Protein AF-A0A2I7Y3R5-F1 (afdb_monomer_lite)

Secondary structure (DSSP, 8-state):
-HHHHHHHHHHHHHHHHHHHHHHHHHHHH--HHHHHHHHHHHHHH-

Structure (mmCIF, N/CA/C/O backbone):
data_AF-A0A2I7Y3R5-F1
#
_entry.id   AF-A0A2I7Y3R5-F1
#
loop_
_atom_site.group_PDB
_atom_site.id
_atom_site.type_symbol
_atom_site.label_atom_id
_atom_site.label_alt_id
_atom_site.label_comp_id
_atom_site.label_asym_id
_atom_site.label_entity_id
_atom_site.label_seq_id
_atom_site.pdbx_PDB_ins_code
_atom_site.Cartn_x
_atom_site.Cartn_y
_atom_site.Cartn_z
_atom_site.occupancy
_atom_site.B_iso_or_equiv
_atom_site.auth_seq_id
_atom_site.auth_comp_id
_atom_site.auth_asym_id
_atom_site.auth_atom_id
_atom_site.pdbx_PDB_model_num
ATOM 1 N N . MET A 1 1 ? -12.352 7.873 24.001 1.00 63.59 1 MET A N 1
ATOM 2 C CA . MET A 1 1 ? -12.244 8.585 22.700 1.00 63.59 1 MET A CA 1
ATOM 3 C C . MET A 1 1 ? -10.785 8.789 22.257 1.00 63.59 1 MET A C 1
ATOM 5 O O . MET A 1 1 ? -10.467 8.478 21.116 1.00 63.59 1 MET A O 1
ATOM 9 N N . LEU A 1 2 ? -9.877 9.189 23.159 1.00 69.81 2 LEU A N 1
ATOM 10 C CA . LEU A 1 2 ? -8.437 9.402 22.897 1.00 69.81 2 LEU A CA 1
ATOM 11 C C . LEU A 1 2 ? -7.677 8.216 22.264 1.00 69.81 2 LEU A C 1
ATOM 13 O O . LEU A 1 2 ? -6.861 8.427 21.370 1.00 69.81 2 LEU A O 1
ATOM 17 N N . GLN A 1 3 ? -7.961 6.967 22.658 1.00 77.12 3 GLN A N 1
ATOM 18 C CA . GLN A 1 3 ? -7.314 5.792 22.045 1.00 77.12 3 GLN A CA 1
ATOM 19 C C . GLN A 1 3 ? -7.634 5.645 20.550 1.00 77.12 3 GLN A C 1
ATOM 21 O O . GLN A 1 3 ? -6.735 5.360 19.764 1.00 77.12 3 GLN A O 1
ATOM 26 N N . LYS A 1 4 ? -8.883 5.902 20.135 1.00 79.25 4 LYS A N 1
ATOM 27 C CA . LYS A 1 4 ? -9.292 5.812 18.722 1.00 79.25 4 LYS A CA 1
ATOM 28 C C . LYS A 1 4 ? -8.546 6.836 17.859 1.00 79.25 4 LYS A C 1
ATOM 30 O O . LYS A 1 4 ? -8.062 6.489 16.786 1.00 79.25 4 LYS A O 1
ATOM 35 N N . PHE A 1 5 ? -8.365 8.059 18.365 1.00 82.62 5 PHE A N 1
ATOM 36 C CA . PHE A 1 5 ? -7.549 9.087 17.707 1.00 82.62 5 PHE A CA 1
ATOM 37 C C . PHE A 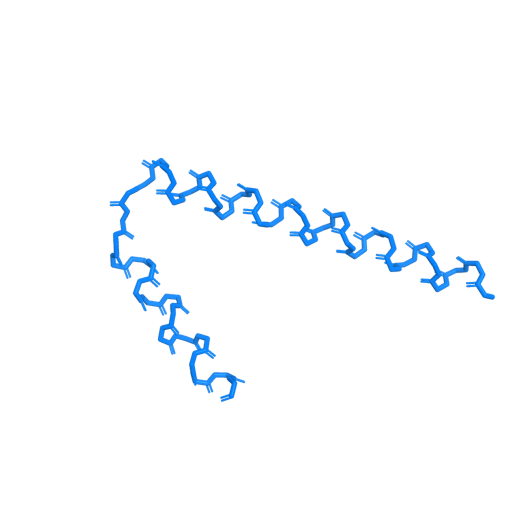1 5 ? -6.075 8.686 17.595 1.00 82.62 5 PHE A C 1
ATOM 39 O O . PHE A 1 5 ? -5.454 8.890 16.553 1.00 82.62 5 PHE A O 1
ATOM 46 N N . ARG A 1 6 ? -5.517 8.068 18.641 1.00 85.94 6 ARG A N 1
ATOM 47 C CA . ARG A 1 6 ? -4.126 7.598 18.655 1.00 85.94 6 ARG A CA 1
ATOM 48 C C . ARG A 1 6 ? -3.893 6.482 17.627 1.00 85.94 6 ARG A C 1
ATOM 50 O O . ARG A 1 6 ? -2.919 6.542 16.882 1.00 85.94 6 ARG A O 1
ATOM 57 N N . ILE A 1 7 ? -4.831 5.539 17.516 1.00 87.19 7 ILE A N 1
ATOM 58 C CA . ILE A 1 7 ? -4.809 4.465 16.509 1.00 87.19 7 ILE A CA 1
ATOM 59 C C . ILE A 1 7 ? -4.939 5.037 15.090 1.00 87.19 7 ILE A C 1
ATOM 61 O O . ILE A 1 7 ? -4.173 4.664 14.203 1.00 87.19 7 ILE A O 1
ATOM 65 N N . ALA A 1 8 ? -5.861 5.978 14.866 1.00 89.50 8 ALA A N 1
ATOM 66 C CA . ALA A 1 8 ? -6.033 6.614 13.560 1.00 89.50 8 ALA A CA 1
ATOM 67 C C . ALA A 1 8 ? -4.774 7.385 13.121 1.00 89.50 8 ALA A C 1
ATOM 69 O O . ALA A 1 8 ? -4.374 7.312 11.958 1.00 89.50 8 ALA A O 1
ATOM 70 N N . LYS A 1 9 ? -4.107 8.070 14.059 1.00 91.06 9 LYS A N 1
ATOM 71 C CA . LYS A 1 9 ? -2.855 8.795 13.811 1.00 91.06 9 LYS A CA 1
ATOM 72 C C . LYS A 1 9 ? -1.722 7.855 13.398 1.00 91.06 9 LYS A C 1
ATOM 74 O O . LYS A 1 9 ? -1.058 8.119 12.396 1.00 91.06 9 LYS A O 1
ATOM 79 N N . GLU A 1 10 ? -1.533 6.748 14.113 1.00 92.06 10 GLU A N 1
ATOM 80 C CA . GLU A 1 10 ? -0.505 5.760 13.763 1.00 92.06 10 GLU A CA 1
ATOM 81 C C . GLU A 1 10 ? -0.814 5.062 12.432 1.00 92.06 10 GLU A C 1
ATOM 83 O O . GLU A 1 10 ? 0.083 4.914 11.601 1.00 92.06 10 GLU A O 1
ATOM 88 N N . LYS A 1 11 ? -2.086 4.747 12.153 1.00 91.69 11 LYS A N 1
ATOM 89 C CA . LYS A 1 11 ? -2.514 4.203 10.854 1.00 91.69 11 LYS A CA 1
ATOM 90 C C . LYS A 1 11 ? -2.210 5.167 9.703 1.00 91.69 11 LYS A C 1
ATOM 92 O O . LYS A 1 11 ? -1.678 4.748 8.676 1.00 91.69 11 LYS A O 1
ATOM 97 N N . ASN A 1 12 ? -2.482 6.459 9.881 1.00 92.12 12 ASN A N 1
ATOM 98 C CA . ASN A 1 12 ? -2.174 7.485 8.880 1.00 92.12 12 ASN A CA 1
ATOM 99 C C . ASN A 1 12 ? -0.665 7.661 8.671 1.00 92.12 12 ASN A C 1
ATOM 101 O O . ASN A 1 12 ? -0.215 7.798 7.534 1.00 92.12 12 ASN A O 1
ATOM 105 N N . LYS A 1 13 ? 0.131 7.595 9.742 1.00 93.62 13 LYS A N 1
A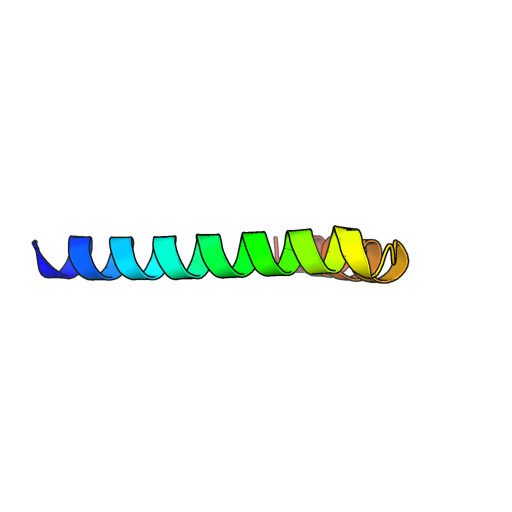TOM 106 C CA . LYS A 1 13 ? 1.597 7.637 9.666 1.00 93.62 13 LYS A CA 1
ATOM 107 C C . LYS A 1 13 ? 2.156 6.448 8.881 1.00 93.62 13 LYS A C 1
ATOM 109 O O . LYS A 1 13 ? 3.042 6.629 8.047 1.00 93.62 13 LYS A O 1
ATOM 114 N N . LEU A 1 14 ? 1.617 5.251 9.112 1.00 92.75 14 LEU A N 1
ATOM 115 C CA . LEU A 1 14 ? 1.965 4.040 8.365 1.00 92.75 14 LEU A CA 1
ATOM 116 C C . LEU A 1 14 ? 1.576 4.156 6.888 1.00 92.75 14 LEU A C 1
ATOM 118 O O . LEU A 1 14 ? 2.404 3.890 6.019 1.00 92.75 14 LEU A O 1
ATOM 122 N N . LYS A 1 15 ? 0.362 4.640 6.601 1.00 91.69 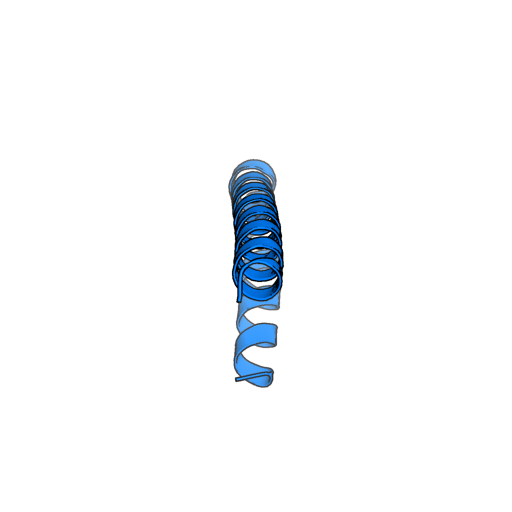15 LYS A N 1
ATOM 123 C CA . LYS A 1 15 ? -0.113 4.884 5.232 1.00 91.69 15 LYS A CA 1
ATOM 124 C C . LYS A 1 15 ? 0.800 5.859 4.485 1.00 91.69 15 LYS A C 1
ATOM 126 O O . LYS A 1 15 ? 1.184 5.585 3.354 1.00 91.69 15 LYS A O 1
ATOM 131 N N . LEU A 1 16 ? 1.211 6.954 5.127 1.00 92.94 16 LEU A N 1
ATOM 132 C CA . LEU A 1 16 ? 2.122 7.931 4.529 1.00 92.94 16 LEU A CA 1
ATOM 133 C C . LEU A 1 16 ? 3.509 7.337 4.243 1.00 92.94 16 LEU A C 1
ATOM 135 O O . LEU A 1 16 ? 4.081 7.607 3.190 1.00 92.94 16 LEU A O 1
ATOM 139 N N . LYS A 1 17 ? 4.049 6.516 5.153 1.00 91.69 17 LYS A N 1
ATOM 140 C CA . LYS A 1 17 ? 5.324 5.815 4.930 1.00 91.69 17 LYS A CA 1
ATOM 141 C C . LYS A 1 17 ? 5.246 4.849 3.749 1.00 91.69 17 LYS A C 1
ATOM 143 O O . LYS A 1 17 ? 6.152 4.854 2.923 1.00 91.69 17 LYS A O 1
ATOM 148 N N . LEU A 1 18 ? 4.166 4.073 3.649 1.00 88.50 18 LEU A N 1
ATOM 149 C CA . LEU A 1 18 ? 3.941 3.153 2.531 1.00 88.50 18 LEU A CA 1
ATOM 150 C C . LEU A 1 18 ? 3.835 3.897 1.200 1.00 88.50 18 LEU A C 1
ATOM 152 O O . LEU A 1 18 ? 4.478 3.49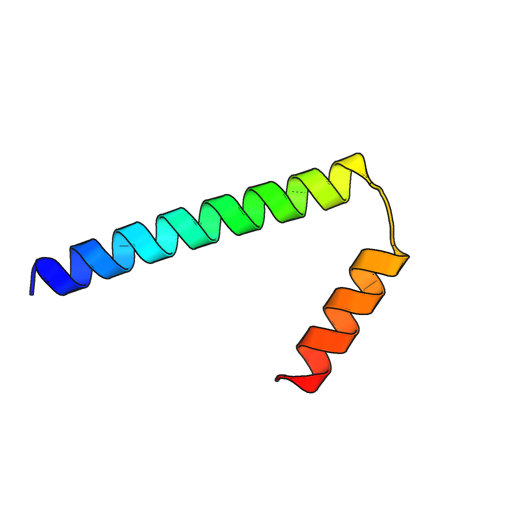9 0.238 1.00 88.50 18 LEU A O 1
ATOM 156 N N . LEU A 1 19 ? 3.096 5.009 1.159 1.00 86.75 19 LEU A N 1
ATOM 157 C CA . LEU A 1 19 ? 2.980 5.833 -0.046 1.00 86.75 19 LEU A CA 1
ATOM 158 C C . LEU A 1 19 ? 4.325 6.431 -0.468 1.00 86.75 19 LEU A C 1
ATOM 160 O O . LEU A 1 19 ? 4.668 6.373 -1.643 1.00 86.75 19 LEU A O 1
ATOM 164 N N . LYS A 1 20 ? 5.117 6.950 0.479 1.00 87.62 20 LYS A N 1
ATOM 165 C CA . LYS A 1 20 ? 6.470 7.446 0.189 1.00 87.62 20 LYS A CA 1
ATOM 166 C C . LYS A 1 20 ? 7.381 6.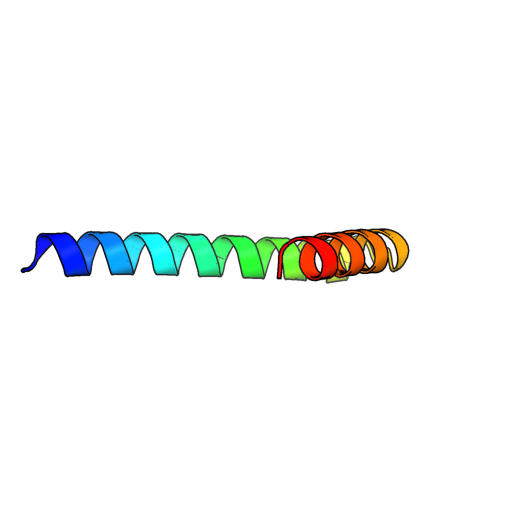344 -0.334 1.00 87.62 20 LYS A C 1
ATOM 168 O O . LYS A 1 20 ? 8.128 6.579 -1.275 1.00 87.62 20 LYS A O 1
ATOM 173 N N . HIS A 1 21 ? 7.320 5.157 0.264 1.00 84.88 21 HIS A N 1
ATOM 174 C CA . HIS A 1 21 ? 8.145 4.038 -0.167 1.00 84.88 21 HIS A CA 1
ATOM 175 C C . HIS A 1 21 ? 7.737 3.535 -1.552 1.00 84.88 21 HIS A C 1
ATOM 177 O O . HIS A 1 21 ? 8.607 3.328 -2.388 1.00 84.88 21 HIS A O 1
ATOM 183 N N . ALA A 1 22 ? 6.433 3.430 -1.820 1.00 81.31 22 ALA A N 1
ATOM 184 C CA . ALA A 1 22 ? 5.918 3.137 -3.149 1.00 81.31 22 ALA A CA 1
ATOM 185 C C . ALA A 1 22 ? 6.408 4.188 -4.150 1.00 81.31 22 ALA A C 1
ATOM 187 O O . ALA A 1 22 ? 7.064 3.814 -5.109 1.00 81.31 22 ALA A O 1
ATOM 188 N N . SER A 1 23 ? 6.206 5.482 -3.882 1.00 82.50 23 SER A N 1
ATOM 189 C CA . SER A 1 23 ? 6.669 6.577 -4.749 1.00 82.50 23 SER A CA 1
ATOM 190 C C . SER A 1 23 ? 8.167 6.497 -5.040 1.00 82.50 23 SE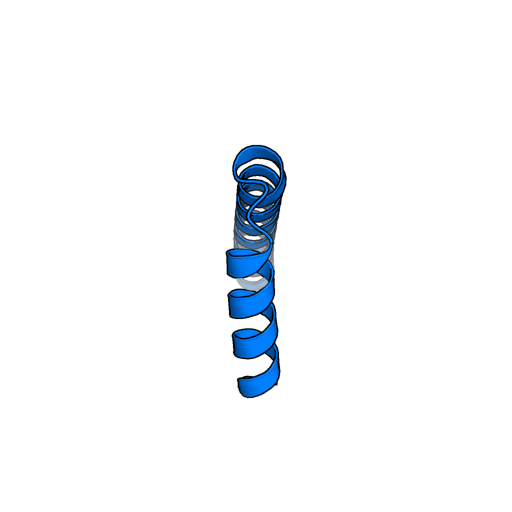R A C 1
ATOM 192 O O . SER A 1 23 ? 8.567 6.547 -6.193 1.00 82.50 23 SER A O 1
ATOM 194 N N . TYR A 1 24 ? 8.990 6.284 -4.014 1.00 82.56 24 TYR A N 1
ATOM 195 C CA . TYR A 1 24 ? 10.431 6.111 -4.169 1.00 82.56 24 TYR A CA 1
ATOM 196 C C . TYR A 1 24 ? 10.788 4.872 -5.004 1.00 82.56 24 TYR A C 1
ATOM 198 O O . TYR A 1 24 ? 11.684 4.927 -5.841 1.00 82.56 24 TYR A O 1
ATOM 206 N N . CYS A 1 25 ? 10.090 3.751 -4.809 1.00 75.62 25 CYS A N 1
ATOM 207 C CA . CYS A 1 25 ? 10.269 2.556 -5.630 1.00 75.62 25 CYS A CA 1
ATOM 208 C C . CYS A 1 25 ? 9.839 2.796 -7.082 1.00 75.62 25 CYS A C 1
ATOM 210 O O . CYS A 1 25 ? 10.473 2.260 -7.984 1.00 75.62 25 CYS A O 1
ATOM 212 N N . LEU A 1 26 ? 8.809 3.611 -7.318 1.00 72.38 26 LEU A N 1
ATOM 213 C CA . LEU A 1 26 ? 8.390 4.016 -8.658 1.00 72.38 26 LEU A CA 1
ATOM 214 C C . LEU A 1 26 ? 9.440 4.904 -9.330 1.00 72.38 26 LEU A C 1
ATOM 216 O O . LEU A 1 26 ? 9.820 4.624 -10.462 1.00 72.38 26 LEU A O 1
ATOM 220 N N . GLU A 1 27 ? 9.954 5.907 -8.615 1.00 74.25 27 GLU A N 1
ATOM 221 C CA . GLU A 1 27 ? 11.003 6.810 -9.104 1.00 74.25 27 GLU A CA 1
ATOM 222 C C . GLU A 1 27 ? 12.316 6.070 -9.386 1.00 74.25 27 GLU A C 1
ATOM 224 O O . GLU A 1 27 ? 12.953 6.317 -10.407 1.00 74.25 27 GLU A O 1
ATOM 229 N N . ARG A 1 28 ? 12.731 5.148 -8.504 1.00 71.50 28 ARG A N 1
ATOM 230 C CA . ARG A 1 28 ? 13.999 4.422 -8.665 1.00 71.50 28 ARG A CA 1
ATOM 231 C C . ARG A 1 28 ? 13.941 3.274 -9.651 1.00 71.50 28 ARG A C 1
ATOM 233 O O . ARG A 1 28 ? 14.902 3.086 -10.388 1.00 71.50 28 ARG A O 1
ATOM 240 N N . ASN A 1 29 ? 12.879 2.474 -9.621 1.00 66.38 29 ASN A N 1
ATOM 241 C CA . ASN A 1 29 ? 12.849 1.261 -10.430 1.00 66.38 29 ASN A CA 1
ATOM 242 C C . ASN A 1 29 ? 12.260 1.488 -11.814 1.00 66.38 29 ASN A C 1
ATOM 244 O O . ASN A 1 29 ? 12.380 0.571 -12.617 1.00 66.38 29 ASN A O 1
ATOM 248 N N . ASN A 1 30 ? 11.648 2.655 -12.083 1.00 64.38 30 ASN A N 1
ATOM 249 C CA . ASN A 1 30 ? 11.056 3.057 -13.365 1.00 64.38 30 ASN A CA 1
ATOM 250 C C . ASN A 1 30 ? 10.486 1.855 -14.142 1.00 64.38 30 ASN A C 1
ATOM 252 O O . ASN A 1 30 ? 10.772 1.662 -15.321 1.00 64.38 30 ASN A O 1
ATOM 256 N N . ASN A 1 31 ? 9.766 0.986 -13.420 1.00 71.31 31 ASN A N 1
ATOM 257 C CA . ASN A 1 31 ? 9.346 -0.318 -13.907 1.00 71.31 31 ASN A CA 1
ATOM 258 C C . ASN A 1 31 ? 7.839 -0.246 -14.168 1.00 71.31 31 ASN A C 1
ATOM 260 O O . ASN A 1 31 ? 7.036 -0.510 -13.261 1.00 71.31 31 ASN A O 1
ATOM 264 N N . PRO A 1 32 ? 7.440 0.161 -15.385 1.00 74.44 32 PRO A N 1
ATOM 265 C CA . PRO A 1 32 ? 6.039 0.314 -15.747 1.00 74.44 32 PRO A CA 1
ATOM 266 C C . PRO A 1 32 ? 5.269 -1.008 -15.659 1.00 74.44 32 PRO A C 1
ATOM 268 O O . PRO A 1 32 ? 4.055 -0.985 -15.465 1.00 74.44 32 PRO A O 1
ATOM 271 N N . GLU A 1 33 ? 5.943 -2.158 -15.737 1.00 77.69 33 GLU A N 1
ATOM 272 C CA . GLU A 1 33 ? 5.303 -3.470 -15.617 1.00 77.69 33 GLU A CA 1
ATOM 273 C C . GLU A 1 33 ? 4.850 -3.749 -14.183 1.00 77.69 33 GLU A C 1
ATOM 275 O O . GLU A 1 33 ? 3.734 -4.224 -13.974 1.00 77.69 33 GLU A O 1
ATOM 280 N N . LEU A 1 34 ? 5.656 -3.367 -13.184 1.00 78.38 34 LEU A N 1
ATOM 281 C CA . LEU A 1 34 ? 5.266 -3.482 -11.777 1.00 78.38 34 LEU A CA 1
ATOM 282 C C . LEU A 1 34 ? 4.061 -2.584 -11.464 1.00 78.38 34 LEU A C 1
ATOM 284 O O . LEU A 1 34 ? 3.120 -3.013 -10.797 1.00 78.38 34 LEU A O 1
ATOM 288 N N . LEU A 1 35 ? 4.060 -1.354 -11.985 1.00 76.25 35 LEU A N 1
ATOM 289 C CA . LEU A 1 35 ? 2.919 -0.440 -11.882 1.00 76.25 35 LEU A CA 1
ATOM 290 C C . LEU A 1 35 ? 1.652 -1.027 -12.500 1.00 76.25 35 LEU A C 1
ATOM 292 O O . LEU A 1 35 ? 0.579 -0.958 -11.898 1.00 76.25 35 LEU A O 1
ATOM 296 N N . ARG A 1 36 ? 1.781 -1.628 -13.685 1.00 81.69 36 ARG A N 1
ATOM 297 C CA . ARG A 1 36 ? 0.672 -2.256 -14.402 1.00 81.69 36 ARG A CA 1
ATOM 298 C C . ARG A 1 36 ? 0.115 -3.455 -13.636 1.00 81.69 36 ARG A C 1
ATOM 300 O O . ARG A 1 36 ? -1.099 -3.542 -13.470 1.00 81.69 36 ARG A O 1
ATOM 307 N N . ALA A 1 37 ? 0.983 -4.304 -13.088 1.00 84.50 37 ALA A N 1
ATOM 308 C CA . ALA A 1 37 ? 0.587 -5.450 -12.272 1.00 84.50 37 ALA A CA 1
ATOM 309 C C . ALA A 1 37 ? -0.142 -5.025 -10.984 1.00 84.50 37 ALA A C 1
ATOM 311 O O . ALA A 1 37 ? -1.181 -5.590 -10.639 1.00 84.50 37 ALA A O 1
ATOM 312 N N . VAL A 1 38 ? 0.353 -3.991 -10.292 1.00 81.81 38 VAL A N 1
ATOM 313 C CA . VAL A 1 38 ? -0.302 -3.445 -9.090 1.00 81.81 38 VAL A CA 1
ATOM 314 C C . VAL A 1 38 ? -1.665 -2.832 -9.428 1.00 81.81 38 VAL A C 1
ATOM 316 O O . VAL A 1 38 ? -2.628 -3.043 -8.690 1.00 81.81 38 VAL A O 1
ATOM 319 N N . ALA A 1 39 ? -1.781 -2.111 -10.545 1.00 82.88 39 ALA A N 1
ATOM 320 C CA . ALA A 1 39 ? -3.045 -1.527 -10.988 1.00 82.88 39 ALA A CA 1
ATOM 321 C C . ALA A 1 39 ? -4.096 -2.595 -11.344 1.00 82.88 39 ALA A C 1
ATOM 323 O O . ALA A 1 39 ? -5.253 -2.472 -10.939 1.00 82.88 39 ALA A O 1
ATOM 324 N N . GLU A 1 40 ? -3.709 -3.664 -12.048 1.00 86.75 40 GLU A N 1
ATOM 325 C CA . GLU A 1 40 ? -4.608 -4.789 -12.339 1.00 86.75 40 GLU A CA 1
ATOM 326 C C . GLU A 1 40 ? -5.056 -5.522 -11.074 1.00 86.75 40 GLU A C 1
ATOM 328 O O . GLU A 1 40 ? -6.226 -5.895 -10.962 1.00 86.75 40 GLU A O 1
ATOM 333 N N . LEU A 1 41 ? -4.155 -5.691 -10.104 1.00 87.56 41 LEU A N 1
ATOM 334 C CA . LEU A 1 41 ? -4.488 -6.296 -8.820 1.00 87.56 41 LEU A CA 1
ATOM 335 C C . LEU A 1 41 ? -5.533 -5.456 -8.072 1.00 87.56 41 LEU A C 1
ATOM 337 O O . LEU A 1 41 ? -6.542 -5.993 -7.626 1.00 87.56 41 LEU A O 1
ATOM 341 N N . LEU A 1 42 ? -5.333 -4.138 -7.979 1.00 77.94 42 LEU A N 1
ATOM 342 C CA . LEU A 1 42 ? -6.275 -3.231 -7.313 1.00 77.94 42 LEU A CA 1
ATOM 343 C C . LEU A 1 42 ? -7.660 -3.245 -7.969 1.00 77.94 42 LEU A C 1
ATOM 345 O O . LEU A 1 42 ? -8.666 -3.201 -7.265 1.00 77.94 42 LEU A O 1
ATOM 349 N N . LYS A 1 43 ? -7.717 -3.372 -9.298 1.00 83.88 43 LYS A N 1
ATOM 350 C CA . LYS A 1 43 ? -8.970 -3.444 -10.060 1.00 83.88 43 LYS A CA 1
ATOM 351 C C . LYS A 1 43 ? -9.776 -4.719 -9.791 1.00 83.88 43 LYS A C 1
ATOM 353 O O . LYS A 1 43 ? -10.985 -4.697 -9.957 1.00 83.88 43 LYS A O 1
ATOM 358 N N . LYS A 1 44 ? -9.122 -5.819 -9.402 1.00 83.94 44 LYS A N 1
ATOM 359 C CA . LYS A 1 44 ? -9.788 -7.082 -9.029 1.00 83.94 44 LYS A CA 1
ATOM 360 C C . LYS A 1 44 ? -10.320 -7.088 -7.595 1.00 83.94 44 LYS A C 1
ATOM 362 O O . LYS A 1 44 ? -11.142 -7.934 -7.267 1.00 83.94 44 LYS A O 1
ATOM 367 N N . VAL A 1 45 ? -9.791 -6.214 -6.739 1.00 80.44 45 VAL A N 1
ATOM 368 C CA . VAL A 1 45 ? -10.139 -6.151 -5.311 1.00 80.44 45 VAL A CA 1
ATOM 369 C C . VAL A 1 45 ? -11.168 -5.044 -5.022 1.00 80.44 45 VAL A C 1
ATOM 371 O O . VAL A 1 45 ? -11.787 -5.072 -3.961 1.00 80.44 45 VAL A O 1
ATOM 374 N N . SER A 1 46 ? -11.352 -4.082 -5.939 1.00 49.41 46 SER A N 1
ATOM 375 C CA . SER A 1 46 ? -12.439 -3.081 -5.898 1.00 49.41 46 SER A CA 1
ATOM 376 C C . SER A 1 46 ? -13.714 -3.560 -6.574 1.00 49.41 46 SER A C 1
ATOM 378 O O . SER A 1 46 ? -13.600 -4.293 -7.578 1.00 49.41 46 SER A O 1
#

Foldseek 3Di:
DVVVVVVVVVVVVVVVVVVVVVVVCCVPVVDVVVVVVVVVVVVVVD

Radius of gyration: 14.67 Å; chains: 1; bounding box: 26×16×39 Å

Organism: Staphylococcus aureus (NCBI:txid1280)

Sequence (46 aa):
MLQKFRIAKEKNKLKLKLLKHASYCLERNNNPELLRAVAELLKKVS

pLDDT: mean 81.35, std 9.19, range [49.41, 93.62]